Protein AF-A0A2C1MG82-F1 (afdb_monomer_lite)

Sequence (56 aa):
MSAAAKKWKEGLLRNKGVTVFEYTASYSKTVEKGRIQVNKNQMCYFIDDEKSKHLF

Secondary structure (DSSP, 8-state):
-BTTS-HHHHHHHHHTT-----BSS-HHHHHHHHHHHHHT-TT-----TTT-TTT-

InterPro domains:
  IPR036052 Tryptophan synthase beta chain-like, PALP domain superfamily [G3DSA:3.40.50.1100] (1-49)

Foldseek 3Di:
DEPPDDPVVVVVCVVVVHDDDYDPDDPVVVLVVVVVVQVVPVPDDDDDPVDDPVND

Radius of gyration: 12.6 Å; chains: 1; bounding box: 24×26×27 Å

Structure (mmCIF, N/CA/C/O backbone):
data_AF-A0A2C1MG82-F1
#
_entry.id   AF-A0A2C1MG82-F1
#
loop_
_atom_site.group_PDB
_atom_site.id
_atom_site.type_symbol
_atom_site.label_atom_id
_atom_site.label_alt_id
_atom_site.label_comp_id
_atom_site.label_asym_id
_atom_site.label_entity_id
_atom_site.label_seq_id
_atom_site.pdbx_PDB_ins_code
_atom_site.Cartn_x
_atom_site.Cartn_y
_atom_site.Cartn_z
_atom_site.occupancy
_atom_site.B_iso_or_equiv
_atom_site.auth_seq_id
_atom_site.auth_comp_id
_atom_site.auth_asym_id
_atom_site.auth_atom_id
_atom_site.pdbx_PDB_model_num
ATOM 1 N N . MET A 1 1 ? 4.200 0.520 -4.897 1.00 62.00 1 MET A N 1
ATOM 2 C CA . MET A 1 1 ? 4.761 -0.713 -5.487 1.00 62.00 1 MET A CA 1
ATOM 3 C C . MET A 1 1 ? 6.280 -0.629 -5.444 1.00 62.00 1 MET A C 1
ATOM 5 O O . MET A 1 1 ? 6.807 0.474 -5.544 1.00 62.00 1 MET A O 1
ATOM 9 N N . SER A 1 2 ? 6.961 -1.761 -5.225 1.00 60.88 2 SER A N 1
ATOM 10 C CA . SER A 1 2 ? 8.423 -1.845 -5.376 1.00 60.88 2 SER A CA 1
ATOM 11 C C . SER A 1 2 ? 8.782 -1.624 -6.844 1.00 60.88 2 SER A C 1
ATOM 13 O O . SER A 1 2 ? 8.078 -2.143 -7.706 1.00 60.88 2 SER A O 1
ATOM 15 N N . ALA A 1 3 ? 9.882 -0.924 -7.123 1.00 60.59 3 ALA A N 1
ATOM 16 C CA . ALA A 1 3 ? 10.385 -0.701 -8.483 1.00 60.59 3 ALA A CA 1
ATOM 17 C C . ALA A 1 3 ? 10.650 -2.003 -9.278 1.00 60.59 3 ALA A C 1
ATOM 19 O O . ALA A 1 3 ? 10.762 -1.974 -10.499 1.00 60.59 3 ALA A O 1
ATOM 20 N N . ALA A 1 4 ? 10.723 -3.155 -8.599 1.00 60.47 4 ALA A N 1
ATOM 21 C CA . ALA A 1 4 ? 10.835 -4.476 -9.221 1.00 60.47 4 ALA A CA 1
ATOM 22 C C . ALA A 1 4 ? 9.480 -5.094 -9.638 1.00 60.47 4 ALA A C 1
ATOM 24 O O . ALA A 1 4 ? 9.427 -6.252 -10.062 1.00 60.47 4 ALA A O 1
ATOM 25 N N . ALA A 1 5 ? 8.363 -4.376 -9.484 1.00 70.50 5 ALA A N 1
ATOM 26 C CA . ALA A 1 5 ? 7.056 -4.868 -9.895 1.00 70.50 5 ALA A CA 1
ATOM 27 C C . ALA A 1 5 ? 6.982 -5.038 -11.420 1.00 70.50 5 ALA A C 1
ATOM 29 O O . ALA A 1 5 ? 7.517 -4.254 -12.201 1.00 70.50 5 ALA A O 1
ATOM 30 N N . LYS A 1 6 ? 6.304 -6.099 -11.871 1.00 79.19 6 LYS A N 1
ATOM 31 C CA . LYS A 1 6 ? 6.124 -6.346 -13.305 1.00 79.19 6 LYS A CA 1
ATOM 32 C C . LYS A 1 6 ? 5.258 -5.231 -13.903 1.00 79.19 6 LYS A C 1
ATOM 34 O O . LYS A 1 6 ? 4.102 -5.098 -13.508 1.00 79.19 6 LYS A O 1
ATOM 39 N N . LYS A 1 7 ? 5.774 -4.525 -14.916 1.00 78.62 7 LYS A N 1
ATOM 40 C CA . LYS A 1 7 ? 5.096 -3.406 -15.607 1.00 78.62 7 LYS A CA 1
ATOM 41 C C . LYS A 1 7 ? 3.656 -3.711 -16.051 1.00 78.62 7 LYS A C 1
ATOM 43 O O . LYS A 1 7 ? 2.799 -2.836 -16.016 1.00 78.62 7 LYS A O 1
ATOM 48 N N . TRP A 1 8 ? 3.351 -4.961 -16.422 1.00 85.06 8 TRP A N 1
ATOM 49 C CA . TRP A 1 8 ? 1.988 -5.347 -16.816 1.00 85.06 8 TRP A CA 1
ATOM 50 C C . TRP A 1 8 ? 0.969 -5.216 -15.673 1.00 85.06 8 TRP A C 1
ATOM 52 O O . TRP A 1 8 ? -0.192 -4.905 -15.930 1.00 85.06 8 TRP A O 1
ATOM 62 N N . LYS A 1 9 ? 1.383 -5.417 -14.413 1.00 83.56 9 LYS A N 1
ATOM 63 C CA . LYS A 1 9 ? 0.496 -5.265 -13.249 1.00 83.56 9 LYS A CA 1
ATOM 64 C C . LYS A 1 9 ? 0.126 -3.805 -13.032 1.00 83.56 9 LYS A C 1
ATOM 66 O O . LYS A 1 9 ? -1.026 -3.507 -12.739 1.00 83.56 9 LYS A O 1
ATOM 71 N N . GLU A 1 10 ? 1.085 -2.904 -13.208 1.00 83.19 10 GLU A N 1
ATOM 72 C CA . GLU A 1 10 ? 0.847 -1.465 -13.101 1.00 83.19 10 GLU A CA 1
ATOM 73 C C . GLU A 1 10 ? -0.094 -0.994 -14.202 1.00 83.19 10 GLU A C 1
ATOM 75 O O . GLU A 1 10 ? -1.067 -0.304 -13.911 1.00 83.19 10 GLU A O 1
ATOM 80 N N . GLY A 1 11 ? 0.142 -1.432 -15.443 1.00 85.94 11 GLY A N 1
ATOM 81 C CA . GLY A 1 11 ? -0.744 -1.143 -16.569 1.00 85.94 11 GLY A CA 1
ATOM 82 C C . GLY A 1 11 ? -2.173 -1.632 -16.325 1.00 85.94 11 GLY A C 1
ATOM 83 O O . GLY A 1 11 ? -3.122 -0.878 -16.519 1.00 85.94 11 GLY A O 1
ATOM 84 N N . LEU A 1 12 ? -2.334 -2.858 -15.817 1.00 89.06 12 LEU A N 1
ATOM 85 C CA . LEU A 1 12 ? -3.646 -3.411 -15.479 1.00 89.06 12 LEU A CA 1
ATOM 86 C C . LEU A 1 12 ? -4.356 -2.597 -14.386 1.00 89.06 12 LEU A C 1
ATOM 88 O O . LEU A 1 12 ? -5.546 -2.314 -14.512 1.00 89.06 12 LEU A O 1
ATOM 92 N N . LEU A 1 13 ? -3.643 -2.219 -13.322 1.00 89.31 13 LEU A N 1
ATOM 93 C CA . LEU A 1 13 ? -4.204 -1.434 -12.219 1.00 89.31 13 LEU A CA 1
ATOM 94 C C . LEU A 1 13 ? -4.592 -0.024 -12.673 1.00 89.31 13 LEU A C 1
ATOM 96 O O . LEU A 1 13 ? -5.707 0.418 -12.398 1.00 89.31 13 LEU A O 1
ATOM 100 N N . ARG A 1 14 ? -3.722 0.647 -13.434 1.00 88.25 14 ARG A N 1
ATOM 101 C CA . ARG A 1 14 ? -4.001 1.974 -14.002 1.00 88.25 14 ARG A CA 1
ATOM 102 C C . ARG A 1 14 ? -5.203 1.935 -14.949 1.00 88.25 14 ARG A C 1
ATOM 104 O O . ARG A 1 14 ? -6.052 2.814 -14.873 1.00 88.25 14 ARG A O 1
ATOM 111 N N . ASN A 1 15 ? -5.329 0.889 -15.771 1.00 91.81 15 ASN A N 1
ATOM 112 C CA . ASN A 1 15 ? -6.487 0.709 -16.654 1.00 91.81 15 ASN A CA 1
ATOM 113 C C . ASN A 1 15 ? -7.803 0.529 -15.875 1.00 91.81 15 ASN A C 1
ATOM 115 O O . ASN A 1 15 ? -8.863 0.943 -16.326 1.00 91.81 15 ASN A O 1
ATOM 119 N N . LYS A 1 16 ? -7.742 -0.040 -14.667 1.00 91.38 16 LYS A N 1
ATOM 120 C CA . LYS A 1 16 ? -8.895 -0.137 -13.760 1.00 91.38 16 LYS A CA 1
ATOM 121 C C . LYS A 1 16 ? -9.183 1.157 -12.982 1.00 91.38 16 LYS A C 1
ATOM 123 O O . LYS A 1 16 ? -10.029 1.141 -12.095 1.00 91.38 16 LYS A O 1
ATOM 128 N N . GLY A 1 17 ? -8.487 2.257 -13.278 1.00 89.94 17 GLY A N 1
ATOM 129 C CA . GLY A 1 17 ? -8.643 3.536 -12.579 1.00 89.94 17 GLY A CA 1
ATOM 130 C C . GLY A 1 17 ? -7.942 3.595 -11.220 1.00 89.94 17 GLY A C 1
ATOM 131 O O . GLY A 1 17 ? -8.208 4.499 -10.432 1.00 89.94 17 GLY A O 1
ATOM 132 N N . VAL A 1 18 ? -7.051 2.646 -10.918 1.00 89.94 18 VAL A N 1
ATOM 133 C CA . VAL A 1 18 ? -6.299 2.637 -9.658 1.00 89.94 18 VAL A CA 1
ATOM 134 C C . VAL A 1 18 ? -5.087 3.557 -9.767 1.00 89.94 18 VAL A C 1
ATOM 136 O O . VAL A 1 18 ? -4.282 3.454 -10.696 1.00 89.94 18 VAL A O 1
ATOM 139 N N . THR A 1 19 ? -4.899 4.408 -8.762 1.00 85.81 19 THR A N 1
ATOM 140 C CA . THR A 1 19 ? -3.692 5.227 -8.633 1.00 85.81 19 THR A CA 1
ATOM 141 C C . THR A 1 19 ? -2.527 4.374 -8.138 1.00 85.81 19 THR A C 1
ATOM 143 O O . THR A 1 19 ? -2.479 3.959 -6.980 1.00 85.81 19 THR A O 1
ATOM 146 N N . VAL A 1 20 ? -1.568 4.109 -9.024 1.00 83.88 20 VAL A N 1
ATOM 147 C CA . VAL A 1 20 ? -0.360 3.343 -8.698 1.00 83.88 20 VAL A CA 1
ATOM 148 C C . VAL A 1 20 ? 0.764 4.295 -8.292 1.00 83.88 20 VAL A C 1
ATOM 150 O O . VAL A 1 20 ? 1.245 5.076 -9.110 1.00 83.88 20 VAL A O 1
ATOM 153 N N . PHE A 1 21 ? 1.196 4.203 -7.032 1.00 79.75 21 PHE A N 1
ATOM 154 C CA . PHE A 1 21 ? 2.368 4.913 -6.519 1.00 79.75 21 PHE A CA 1
ATOM 155 C C . PHE A 1 21 ? 3.589 3.996 -6.509 1.00 79.75 21 PHE A C 1
ATOM 157 O O . PHE A 1 21 ? 3.592 2.945 -5.857 1.00 79.75 21 PHE A O 1
ATOM 164 N N . GLU A 1 22 ? 4.635 4.398 -7.216 1.00 74.69 22 GLU A N 1
ATOM 165 C CA . GLU A 1 22 ? 5.913 3.695 -7.290 1.00 74.69 22 GLU A CA 1
ATOM 166 C C . GLU A 1 22 ? 6.921 4.375 -6.367 1.00 74.69 22 GLU A C 1
ATOM 168 O O . GLU A 1 22 ? 7.039 5.599 -6.340 1.00 74.69 22 GLU A O 1
ATOM 173 N N . TYR A 1 23 ? 7.640 3.574 -5.585 1.00 74.44 23 TYR A N 1
ATOM 174 C CA . TYR A 1 23 ? 8.691 4.069 -4.708 1.00 74.44 23 TYR A CA 1
ATOM 175 C C . TYR A 1 23 ? 9.989 3.352 -5.062 1.00 74.44 23 TYR A C 1
ATOM 177 O O . TYR A 1 23 ? 10.038 2.126 -5.143 1.00 74.44 23 TYR A O 1
ATOM 185 N N . THR A 1 24 ? 11.057 4.126 -5.236 1.00 72.50 24 THR A N 1
ATOM 186 C CA . THR A 1 24 ? 12.415 3.622 -5.500 1.00 72.50 24 THR A CA 1
ATOM 187 C C . THR A 1 24 ? 13.077 3.002 -4.264 1.00 72.50 24 THR A C 1
ATOM 189 O O . THR A 1 24 ? 14.160 2.435 -4.357 1.00 72.50 24 THR A O 1
ATOM 192 N N . ALA A 1 25 ? 12.436 3.104 -3.095 1.00 70.69 25 ALA A N 1
ATOM 193 C CA . ALA A 1 25 ? 12.911 2.541 -1.838 1.00 70.69 25 ALA A CA 1
ATOM 194 C C . ALA A 1 25 ? 12.550 1.052 -1.690 1.00 70.69 25 ALA A C 1
ATOM 196 O O . ALA A 1 25 ? 11.701 0.517 -2.403 1.00 70.69 25 ALA A O 1
ATOM 197 N N . SER A 1 26 ? 13.164 0.389 -0.707 1.00 74.81 26 SER A N 1
ATOM 198 C CA . SER A 1 26 ? 12.826 -0.989 -0.344 1.00 74.81 26 SER A CA 1
ATOM 199 C C . SER A 1 26 ? 11.326 -1.151 -0.055 1.00 74.81 26 SER A C 1
ATOM 201 O O . SER A 1 26 ? 10.667 -0.250 0.476 1.00 74.81 26 SER A O 1
ATOM 203 N N . TYR A 1 27 ? 10.781 -2.321 -0.402 1.00 72.56 27 TYR A N 1
ATOM 204 C CA . TYR 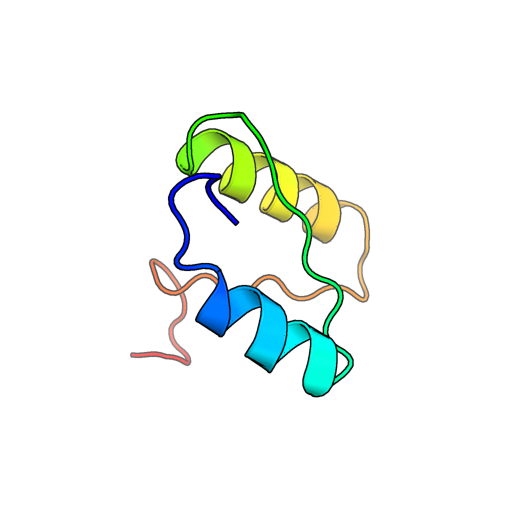A 1 27 ? 9.359 -2.647 -0.250 1.00 72.56 27 TYR A CA 1
ATOM 205 C C . TYR A 1 27 ? 8.835 -2.337 1.161 1.00 72.56 27 TYR A C 1
ATOM 207 O O . TYR A 1 27 ? 7.830 -1.643 1.301 1.00 72.56 27 TYR A O 1
ATOM 215 N N . SER A 1 28 ? 9.577 -2.724 2.201 1.00 75.38 28 SER A N 1
ATOM 216 C CA . SER A 1 28 ? 9.206 -2.476 3.600 1.00 75.38 28 SER A CA 1
ATOM 217 C C . SER A 1 28 ? 9.024 -0.985 3.916 1.00 75.38 28 SER A C 1
ATOM 219 O O . SER A 1 28 ? 8.034 -0.607 4.537 1.00 75.38 28 SER A O 1
ATOM 221 N N . LYS A 1 29 ? 9.899 -0.106 3.399 1.00 77.69 29 LYS A N 1
ATOM 222 C CA . LYS A 1 29 ? 9.756 1.354 3.572 1.00 77.69 29 LYS A CA 1
ATOM 223 C C . LYS A 1 29 ? 8.531 1.912 2.848 1.00 77.69 29 LYS A C 1
ATOM 225 O O . LYS A 1 29 ? 7.970 2.921 3.269 1.00 77.69 29 LYS A O 1
ATOM 230 N N . THR A 1 30 ? 8.130 1.282 1.747 1.00 78.56 30 THR A N 1
ATOM 231 C CA . THR A 1 30 ? 6.937 1.674 0.986 1.00 78.56 30 THR A CA 1
ATOM 232 C C . THR A 1 30 ? 5.665 1.348 1.763 1.00 78.56 30 THR A C 1
ATOM 234 O O . THR A 1 30 ? 4.780 2.196 1.870 1.00 78.56 30 THR A O 1
ATOM 237 N N . VAL A 1 31 ? 5.601 0.152 2.351 1.00 81.12 31 VAL A N 1
ATOM 238 C CA . VAL A 1 31 ? 4.467 -0.292 3.176 1.00 81.12 31 VAL A CA 1
ATOM 239 C C . VAL A 1 31 ? 4.334 0.577 4.427 1.00 81.12 31 VAL A C 1
ATOM 241 O O . VAL A 1 31 ? 3.241 1.047 4.735 1.00 81.12 31 VAL A O 1
ATOM 244 N N . GLU A 1 32 ? 5.445 0.878 5.102 1.00 82.56 32 GLU A N 1
ATOM 245 C CA . GLU A 1 32 ? 5.433 1.702 6.314 1.00 82.56 32 GLU A CA 1
ATOM 246 C C . GLU A 1 32 ? 4.945 3.134 6.046 1.00 82.56 32 GLU A C 1
ATOM 248 O O . GLU A 1 32 ? 4.092 3.648 6.772 1.00 82.56 32 GLU A O 1
ATOM 253 N N . LYS A 1 33 ? 5.386 3.754 4.942 1.00 79.88 33 LYS A N 1
ATOM 254 C CA . LYS A 1 33 ? 4.856 5.057 4.504 1.00 79.88 33 LYS A CA 1
ATOM 255 C C . LYS A 1 33 ? 3.364 4.999 4.177 1.00 79.88 33 LYS A C 1
ATOM 257 O O . LYS A 1 33 ? 2.641 5.924 4.545 1.00 79.88 33 LYS A O 1
ATOM 262 N N . GLY A 1 34 ? 2.907 3.925 3.530 1.00 82.12 34 GLY A N 1
ATOM 263 C CA . GLY A 1 34 ? 1.487 3.700 3.253 1.00 82.12 34 GLY A CA 1
ATOM 264 C C . GLY A 1 34 ? 0.661 3.611 4.537 1.00 82.12 34 GLY A C 1
ATOM 265 O O . GLY A 1 34 ? -0.355 4.293 4.665 1.00 82.12 34 GLY A O 1
ATOM 266 N N . ARG A 1 35 ? 1.150 2.868 5.537 1.00 82.06 35 ARG A N 1
ATOM 267 C CA . ARG A 1 35 ? 0.496 2.753 6.848 1.00 82.06 35 ARG A CA 1
ATOM 268 C C . ARG A 1 35 ? 0.425 4.106 7.5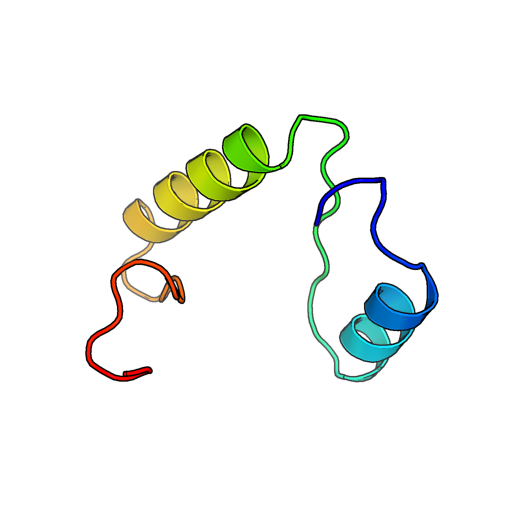67 1.00 82.06 35 ARG A C 1
ATOM 270 O O . ARG A 1 35 ? -0.623 4.451 8.105 1.00 82.06 35 ARG A O 1
ATOM 277 N N . ILE A 1 36 ? 1.491 4.911 7.522 1.00 82.19 36 ILE A N 1
ATOM 278 C CA . ILE A 1 36 ? 1.497 6.272 8.093 1.00 82.19 36 ILE A CA 1
ATOM 279 C C . ILE A 1 36 ? 0.490 7.185 7.378 1.00 82.19 36 ILE A C 1
ATOM 281 O O . ILE A 1 36 ? -0.201 7.959 8.038 1.00 82.19 36 ILE A O 1
ATOM 285 N N . GLN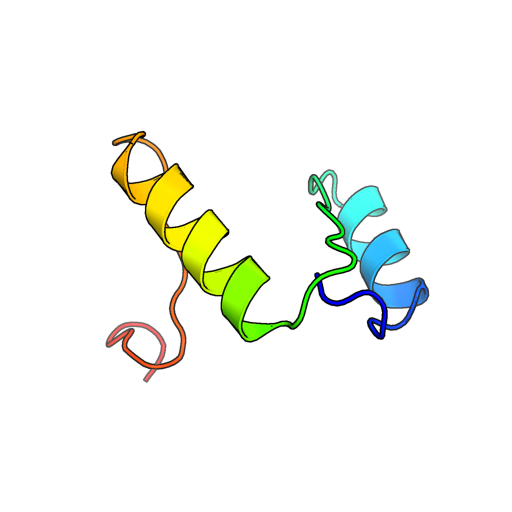 A 1 37 ? 0.400 7.119 6.046 1.00 79.19 37 GLN A N 1
ATOM 286 C CA . GLN A 1 37 ? -0.548 7.933 5.278 1.00 79.19 37 GLN A CA 1
ATOM 287 C C . GLN A 1 37 ? -1.999 7.597 5.619 1.00 79.19 37 GLN A C 1
ATOM 289 O O . GLN A 1 37 ? -2.794 8.513 5.820 1.00 79.19 37 GLN A O 1
ATOM 294 N N . VAL A 1 38 ? -2.327 6.311 5.742 1.00 81.62 38 VAL A N 1
ATOM 295 C CA . VAL A 1 38 ? -3.674 5.885 6.137 1.00 81.62 38 VAL A CA 1
ATOM 296 C C . V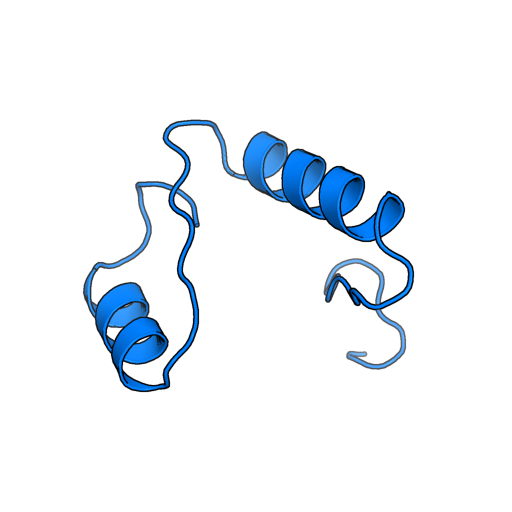AL A 1 38 ? -3.992 6.291 7.574 1.00 81.62 38 VAL A C 1
ATOM 298 O O . VAL A 1 38 ? -5.082 6.779 7.835 1.00 81.62 38 VAL A O 1
ATOM 301 N N . ASN A 1 39 ? -3.028 6.213 8.494 1.00 78.94 39 ASN A N 1
ATOM 302 C CA . ASN A 1 39 ? -3.249 6.634 9.881 1.00 78.94 39 ASN A CA 1
ATOM 303 C C . ASN A 1 39 ? -3.557 8.143 10.015 1.00 78.94 39 ASN A C 1
ATOM 305 O O . ASN A 1 39 ? -4.180 8.576 10.978 1.00 78.94 39 ASN A O 1
ATOM 309 N N . LYS A 1 40 ? -3.146 8.960 9.036 1.00 80.75 40 LYS A N 1
ATOM 310 C CA . LYS A 1 40 ? -3.462 10.398 8.992 1.00 80.75 40 LYS A CA 1
ATOM 311 C C . LYS A 1 40 ? -4.838 10.711 8.410 1.00 80.75 40 LYS A C 1
ATOM 313 O O . LYS A 1 40 ? -5.274 11.853 8.519 1.00 80.75 40 LYS A O 1
ATOM 318 N N . ASN A 1 41 ? -5.501 9.751 7.771 1.00 77.00 41 ASN A N 1
ATOM 319 C CA . ASN A 1 41 ? -6.744 9.993 7.056 1.00 77.00 41 ASN A CA 1
ATOM 320 C C . ASN A 1 41 ? -7.795 8.950 7.452 1.00 77.00 41 ASN A C 1
ATOM 322 O O . ASN A 1 41 ? -7.733 7.802 7.024 1.00 77.00 41 ASN A O 1
ATOM 326 N N . GLN A 1 42 ? -8.782 9.358 8.254 1.00 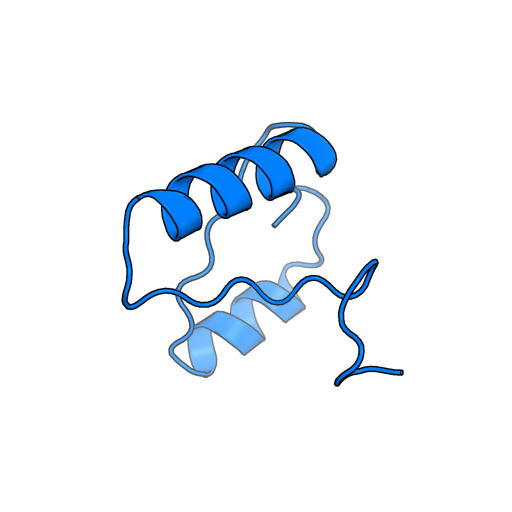74.81 42 GLN A N 1
ATOM 327 C CA . 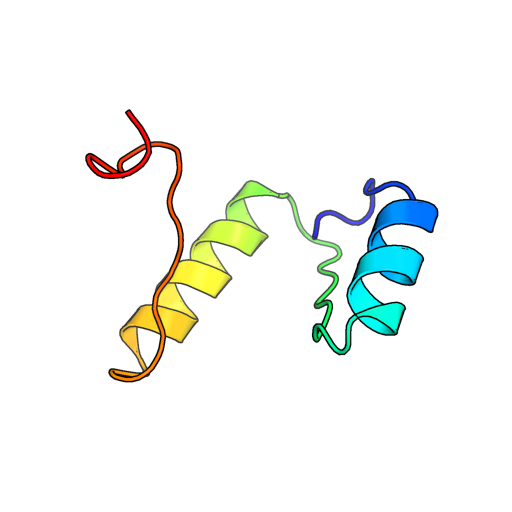GLN A 1 42 ? -9.818 8.461 8.792 1.00 74.81 42 GLN A CA 1
ATOM 328 C C . GLN A 1 42 ? -10.678 7.775 7.719 1.00 74.81 42 GLN A C 1
ATOM 330 O O . GLN A 1 42 ? -11.305 6.762 8.005 1.00 74.81 42 GLN A O 1
ATOM 335 N N . MET A 1 43 ? -10.699 8.299 6.490 1.00 83.50 43 MET A N 1
ATOM 336 C CA . MET A 1 43 ? -11.429 7.711 5.359 1.00 83.50 43 MET A CA 1
ATOM 337 C C . MET A 1 43 ? -10.589 6.724 4.537 1.00 83.50 43 MET A C 1
ATOM 339 O O . MET A 1 43 ? -11.041 6.233 3.504 1.00 83.50 43 MET A O 1
ATOM 343 N N . CYS A 1 44 ? -9.353 6.444 4.949 1.00 83.00 44 CYS A N 1
ATOM 344 C CA . CYS A 1 44 ? -8.502 5.474 4.280 1.00 83.00 44 CYS A CA 1
ATOM 345 C C . CYS A 1 44 ? -8.486 4.149 5.050 1.00 83.00 44 CYS A C 1
ATOM 347 O O . CYS A 1 44 ? -8.386 4.120 6.272 1.00 83.00 44 CYS A O 1
ATOM 349 N N . TYR A 1 45 ? -8.528 3.038 4.315 1.00 80.88 45 TYR A N 1
ATOM 350 C CA . TYR A 1 45 ? -8.371 1.696 4.865 1.00 80.88 45 TYR A CA 1
ATOM 351 C C . TYR A 1 45 ? -7.150 1.033 4.231 1.00 80.88 45 TYR A C 1
ATOM 353 O O . TYR A 1 45 ? -7.046 0.951 3.006 1.00 80.88 45 TYR A O 1
ATOM 361 N N . PHE A 1 46 ? -6.205 0.594 5.063 1.00 83.31 46 PHE A N 1
ATOM 362 C CA . PHE A 1 46 ? -4.996 -0.084 4.608 1.00 83.31 46 PHE A CA 1
ATOM 363 C C . PHE A 1 46 ? -5.208 -1.591 4.716 1.00 83.31 46 PHE A C 1
ATOM 365 O O . PHE A 1 46 ? -5.354 -2.114 5.820 1.00 83.31 46 PHE A O 1
ATOM 372 N N . ILE A 1 47 ? -5.229 -2.282 3.576 1.00 80.62 47 ILE A N 1
ATOM 373 C CA . ILE A 1 47 ? -5.313 -3.742 3.553 1.00 80.62 47 ILE A CA 1
ATOM 374 C C . ILE A 1 47 ? -3.949 -4.303 3.960 1.00 80.62 47 ILE A C 1
ATOM 376 O O . ILE A 1 47 ? -2.958 -4.100 3.263 1.00 80.62 47 ILE A O 1
ATOM 380 N N . ASP A 1 48 ? -3.927 -4.983 5.102 1.00 79.00 48 ASP A N 1
ATOM 381 C CA . ASP A 1 48 ? -2.748 -5.611 5.692 1.00 79.00 48 ASP A CA 1
ATOM 382 C C . ASP A 1 48 ? -2.973 -7.122 5.755 1.00 79.00 48 ASP A C 1
ATOM 384 O O . ASP A 1 48 ? -3.649 -7.629 6.653 1.00 79.00 48 ASP A O 1
ATOM 388 N N . ASP A 1 49 ? -2.466 -7.837 4.758 1.00 74.62 49 ASP A N 1
ATOM 389 C CA . ASP A 1 49 ? -2.595 -9.288 4.660 1.00 74.62 49 ASP A CA 1
ATOM 390 C C . ASP A 1 49 ? -1.819 -10.026 5.761 1.00 74.62 49 ASP A C 1
ATOM 392 O O . ASP A 1 49 ? -2.185 -11.143 6.099 1.00 74.62 49 ASP A O 1
ATOM 396 N N . GLU A 1 50 ? -0.838 -9.406 6.420 1.00 74.75 50 GLU A N 1
ATOM 397 C CA . GLU A 1 50 ? -0.132 -10.037 7.545 1.00 74.75 50 GLU A CA 1
ATOM 398 C C . GLU A 1 50 ? -0.965 -10.084 8.838 1.00 74.75 50 GLU A C 1
ATOM 400 O O . GLU A 1 50 ? -0.655 -10.851 9.752 1.00 74.75 50 GLU A O 1
ATOM 405 N N . LYS A 1 51 ? -2.000 -9.240 8.960 1.00 69.06 51 LYS A N 1
ATOM 406 C CA . LYS A 1 51 ? -2.763 -9.067 10.215 1.00 69.06 51 LYS A CA 1
ATOM 407 C C . LYS A 1 51 ? -4.280 -9.058 10.051 1.00 69.06 51 LYS A C 1
ATOM 409 O O . LYS A 1 51 ? -4.999 -8.941 11.048 1.00 69.06 51 LYS A O 1
ATOM 414 N N . SER A 1 52 ? -4.793 -9.147 8.827 1.00 70.94 52 SER A N 1
ATOM 415 C CA . SER A 1 52 ? -6.229 -9.051 8.581 1.00 70.94 52 SER A CA 1
ATOM 416 C C . SER A 1 52 ? -6.950 -10.368 8.865 1.00 70.94 52 SER A C 1
ATOM 418 O O . SER A 1 52 ? -6.873 -11.316 8.090 1.00 70.94 52 SER A O 1
ATOM 420 N N . LYS A 1 53 ? -7.757 -10.371 9.932 1.00 71.19 53 LYS A N 1
ATOM 421 C CA . LYS A 1 53 ? -8.721 -11.441 10.263 1.00 71.19 53 LYS A CA 1
ATOM 422 C C . LYS A 1 53 ? -9.879 -11.579 9.264 1.00 71.19 53 LYS A C 1
ATOM 424 O O . LYS A 1 53 ? -10.728 -12.439 9.426 1.00 71.19 53 LYS A O 1
ATOM 429 N N . HIS A 1 54 ? -9.999 -10.661 8.305 1.00 71.50 54 HIS A N 1
ATOM 430 C CA . HIS A 1 54 ? -11.017 -10.751 7.256 1.00 71.50 54 HIS A CA 1
ATOM 431 C C . HIS A 1 54 ? -10.497 -11.472 6.008 1.00 71.50 54 HIS A C 1
ATOM 433 O O . HIS A 1 54 ? -11.294 -11.857 5.159 1.00 71.50 54 HIS A O 1
ATOM 439 N N . LEU A 1 55 ? -9.173 -11.613 5.881 1.00 72.00 55 LEU A N 1
ATOM 440 C CA . LEU A 1 55 ? -8.517 -12.307 4.772 1.00 72.00 55 LEU A CA 1
ATOM 441 C C . LEU A 1 55 ? -8.208 -13.781 5.088 1.00 72.00 55 LEU A C 1
ATOM 443 O O . LEU A 1 55 ? -8.069 -14.560 4.147 1.00 72.00 55 LEU A O 1
ATOM 447 N N . PHE A 1 56 ? -8.128 -14.146 6.372 1.00 62.16 56 PHE A N 1
ATOM 448 C CA . PHE A 1 56 ? -7.854 -15.489 6.897 1.00 62.16 56 PHE A CA 1
ATOM 449 C C . PHE A 1 56 ? -8.879 -15.856 7.965 1.00 62.16 56 PHE A C 1
ATOM 451 O O . PHE A 1 56 ? -9.313 -17.028 7.976 1.00 62.16 56 PHE A O 1
#

pLDDT: mean 78.2, std 7.79, range [60.47, 91.81]

Organism: Bacillus cereus (NCBI:txid1396)